Protein AF-A0A497NXH1-F1 (afdb_monomer_lite)

Secondary structure (DSSP, 8-state):
----S-SHHHHHHHHHHHHHHHHH-HHHHHH--HHHHHHHHHHH-HHHHTT---HHHHHHHHHHHHHHTT----HHHHHHHHHH--

Sequence (86 aa):
RQQGQGGGHITAMRQLLAKIEAEHGREVIRQLRPSGFRLIFQAVHPDLMRKVGNNHEFACQLNHYKANNGYRYDKVNKVWIDERAK

Radius of gyration: 12.98 Å; chains: 1; bounding box: 32×28×32 Å

Structure (mmCIF, N/CA/C/O backbone):
data_AF-A0A497NXH1-F1
#
_entry.id   AF-A0A497NXH1-F1
#
loop_
_atom_site.group_PDB
_atom_site.id
_atom_site.type_symbol
_atom_site.label_atom_id
_atom_site.label_alt_id
_atom_site.label_comp_id
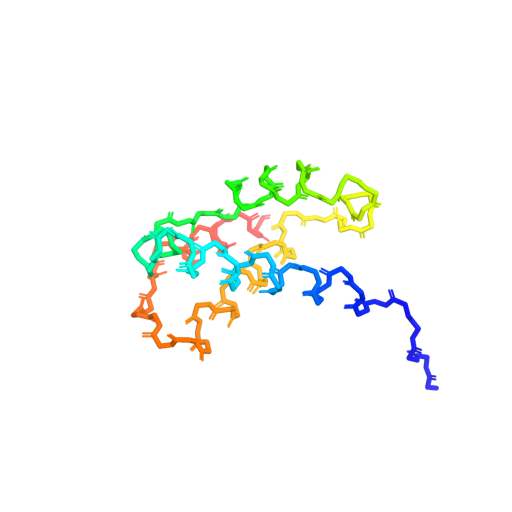_atom_site.label_asym_id
_atom_site.label_entity_id
_atom_site.label_seq_id
_atom_site.pdbx_PDB_ins_code
_atom_site.Cartn_x
_atom_site.Cartn_y
_atom_site.Cartn_z
_atom_site.occupancy
_atom_site.B_iso_or_equiv
_atom_site.auth_seq_id
_atom_site.auth_comp_id
_atom_site.auth_asym_id
_atom_site.auth_atom_id
_atom_site.pdbx_PDB_model_num
ATOM 1 N N . ARG A 1 1 ? 21.059 16.030 -15.160 1.00 37.47 1 ARG A N 1
ATOM 2 C CA . ARG A 1 1 ? 19.919 15.979 -14.213 1.00 37.47 1 ARG A CA 1
ATOM 3 C C . ARG A 1 1 ? 18.775 15.224 -14.884 1.00 37.47 1 ARG A C 1
ATOM 5 O O . ARG A 1 1 ? 17.959 15.847 -15.542 1.00 37.47 1 ARG A O 1
ATOM 12 N N . GLN A 1 2 ? 18.768 13.890 -14.815 1.00 37.12 2 GLN A N 1
ATOM 13 C CA . GLN A 1 2 ? 17.667 13.090 -15.362 1.00 37.12 2 GLN A CA 1
ATOM 14 C C . GLN A 1 2 ? 16.634 12.877 -14.258 1.00 37.12 2 GLN A C 1
ATOM 16 O O . GLN A 1 2 ? 16.740 11.971 -13.440 1.00 37.12 2 GLN A O 1
ATOM 21 N N . GLN A 1 3 ? 15.676 13.796 -14.200 1.00 41.88 3 GLN A N 1
ATOM 22 C CA . GLN A 1 3 ? 14.464 13.683 -13.405 1.00 41.88 3 GLN A CA 1
ATOM 23 C C . GLN A 1 3 ? 13.392 13.190 -14.383 1.00 41.88 3 GLN A C 1
ATOM 25 O O . GLN A 1 3 ? 12.756 13.982 -15.067 1.00 41.88 3 GLN A O 1
ATOM 30 N N . GLY A 1 4 ? 13.299 11.872 -14.568 1.00 41.44 4 GLY A N 1
ATOM 31 C CA . GLY A 1 4 ? 12.473 11.272 -15.613 1.00 41.44 4 GLY A CA 1
ATOM 32 C C . GLY A 1 4 ? 11.733 10.042 -15.106 1.00 41.44 4 GLY A C 1
ATOM 33 O O . GLY A 1 4 ? 12.336 9.018 -14.822 1.00 41.44 4 GLY A O 1
ATOM 34 N N . GLN A 1 5 ? 10.408 10.150 -15.017 1.00 44.44 5 GLN A N 1
ATOM 35 C CA . GLN A 1 5 ? 9.459 9.033 -15.123 1.00 44.44 5 GLN A CA 1
ATOM 36 C C . GLN A 1 5 ? 9.362 7.989 -13.982 1.00 44.44 5 GLN A C 1
ATOM 38 O O . GLN A 1 5 ? 8.466 7.149 -14.023 1.00 44.44 5 GLN A O 1
ATOM 43 N N . GLY A 1 6 ? 10.163 8.081 -12.916 1.00 51.78 6 GLY A N 1
ATOM 44 C CA . GLY A 1 6 ? 10.072 7.176 -11.752 1.00 51.78 6 GLY A CA 1
ATOM 45 C C . GLY A 1 6 ? 9.015 7.525 -10.685 1.00 51.78 6 GLY A C 1
ATOM 46 O O . GLY A 1 6 ? 8.794 6.746 -9.771 1.00 51.78 6 GLY A O 1
ATOM 47 N N . GLY A 1 7 ? 8.352 8.686 -10.754 1.00 63.88 7 GLY A N 1
ATOM 48 C CA . GLY A 1 7 ? 7.502 9.175 -9.648 1.00 63.88 7 GLY A CA 1
ATOM 49 C C . GLY A 1 7 ? 6.040 8.706 -9.654 1.00 63.88 7 GLY A C 1
ATOM 50 O O . GLY A 1 7 ? 5.415 8.622 -8.600 1.00 63.88 7 GLY A O 1
ATOM 51 N N . GLY A 1 8 ? 5.472 8.394 -10.824 1.00 77.12 8 GLY A N 1
ATOM 52 C CA . GLY A 1 8 ? 4.021 8.195 -10.966 1.00 77.12 8 GLY A CA 1
ATOM 53 C C . GLY A 1 8 ? 3.475 6.964 -10.234 1.00 77.12 8 GLY A C 1
ATOM 54 O O . GLY A 1 8 ? 2.427 7.036 -9.597 1.00 77.12 8 GLY A O 1
ATOM 55 N N . HIS A 1 9 ? 4.204 5.845 -10.270 1.00 81.62 9 HIS A N 1
ATOM 56 C CA . HIS A 1 9 ? 3.791 4.621 -9.577 1.00 81.62 9 HIS A CA 1
ATOM 57 C C . HIS A 1 9 ? 3.937 4.750 -8.054 1.00 81.62 9 HIS A C 1
ATOM 59 O O . HIS A 1 9 ? 3.086 4.257 -7.319 1.00 81.62 9 HIS A O 1
ATOM 65 N N . ILE A 1 10 ? 4.955 5.480 -7.579 1.00 85.88 10 ILE A N 1
ATOM 66 C CA . ILE A 1 10 ? 5.146 5.784 -6.154 1.00 85.88 10 ILE A CA 1
ATOM 67 C C . ILE A 1 10 ? 3.961 6.597 -5.626 1.00 85.88 10 ILE A C 1
ATOM 69 O O . ILE A 1 10 ? 3.406 6.277 -4.575 1.00 85.88 10 ILE A O 1
ATOM 73 N N . THR A 1 11 ? 3.545 7.627 -6.367 1.00 87.81 11 THR A N 1
ATOM 74 C CA . THR A 1 11 ? 2.375 8.437 -6.010 1.00 87.81 11 THR A CA 1
ATOM 75 C C . THR A 1 11 ? 1.107 7.588 -5.959 1.00 87.81 11 THR A C 1
ATOM 77 O O . THR A 1 11 ? 0.385 7.652 -4.965 1.00 87.81 11 THR A O 1
ATOM 80 N N . ALA A 1 12 ? 0.875 6.732 -6.960 1.00 89.00 12 ALA A N 1
ATOM 81 C CA . ALA A 1 12 ? -0.276 5.829 -6.989 1.00 89.00 12 ALA A CA 1
ATOM 82 C C . ALA A 1 12 ? -0.290 4.855 -5.793 1.00 89.00 12 ALA A C 1
ATOM 84 O O . ALA A 1 12 ? -1.325 4.673 -5.156 1.00 89.00 12 ALA A O 1
ATOM 85 N N . MET A 1 13 ? 0.865 4.288 -5.416 1.00 91.06 13 MET A N 1
ATOM 86 C CA . MET A 1 13 ? 0.970 3.416 -4.239 1.00 91.06 13 MET A CA 1
ATOM 87 C C . MET A 1 13 ? 0.565 4.137 -2.951 1.00 91.06 13 MET A C 1
ATOM 89 O O . MET A 1 13 ? -0.190 3.593 -2.147 1.00 9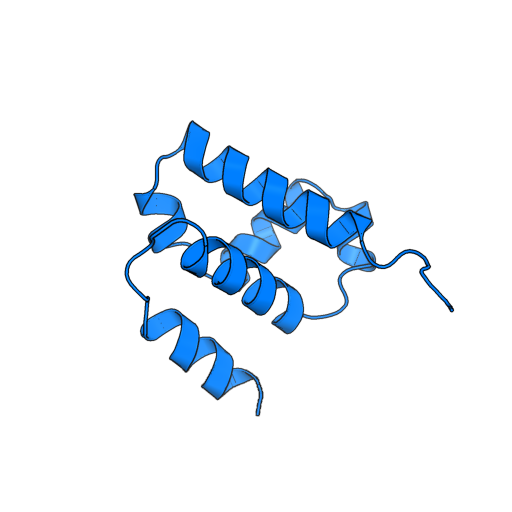1.06 13 MET A O 1
ATOM 93 N N . ARG A 1 14 ? 1.053 5.367 -2.751 1.00 89.12 14 ARG A N 1
ATOM 94 C CA . ARG A 1 14 ? 0.737 6.166 -1.556 1.00 89.12 14 ARG A CA 1
ATOM 95 C C . ARG A 1 14 ? -0.734 6.568 -1.512 1.00 89.12 14 ARG A C 1
ATOM 97 O O . ARG A 1 14 ? -1.340 6.496 -0.449 1.00 89.12 14 ARG A O 1
ATOM 104 N N . GLN A 1 15 ? -1.305 6.950 -2.654 1.00 91.19 15 GLN A N 1
ATOM 105 C CA . GLN A 1 15 ? -2.727 7.283 -2.766 1.00 91.19 15 GLN A CA 1
ATOM 106 C C . GLN A 1 15 ? -3.617 6.074 -2.466 1.00 91.19 15 GLN A C 1
ATOM 108 O O . GLN A 1 15 ? -4.593 6.207 -1.733 1.00 91.19 15 GLN A O 1
ATOM 113 N N . LEU A 1 16 ? -3.255 4.889 -2.965 1.00 92.75 16 LEU A N 1
ATOM 114 C CA . LEU A 1 16 ? -3.981 3.656 -2.672 1.00 92.75 16 LEU A CA 1
ATOM 115 C C . LEU A 1 16 ? -3.940 3.310 -1.176 1.00 92.75 16 LEU A C 1
ATOM 117 O O . LEU A 1 16 ? -4.969 2.962 -0.607 1.00 92.75 16 LEU A O 1
ATOM 121 N N . LEU A 1 17 ? -2.784 3.449 -0.519 1.00 91.56 17 LEU A N 1
ATOM 122 C CA . LEU A 1 17 ? -2.667 3.229 0.928 1.00 91.56 17 LEU A CA 1
ATOM 123 C C . LEU A 1 17 ? -3.514 4.220 1.735 1.00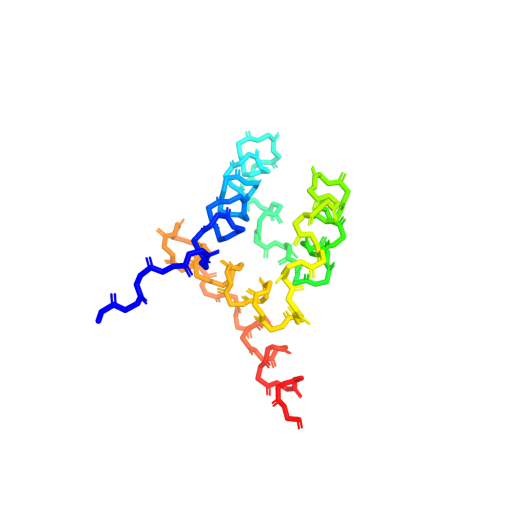 91.56 17 LEU A C 1
ATOM 125 O O . LEU A 1 17 ? -4.216 3.802 2.651 1.00 91.56 17 LEU A O 1
ATOM 129 N N . ALA A 1 18 ? -3.506 5.501 1.356 1.00 90.94 18 ALA A N 1
ATOM 130 C CA . ALA A 1 18 ? -4.349 6.517 1.983 1.00 90.94 18 ALA A CA 1
ATOM 131 C C . ALA A 1 18 ? -5.845 6.217 1.812 1.00 90.94 18 ALA A C 1
ATOM 133 O O . ALA A 1 18 ? -6.616 6.366 2.757 1.00 90.94 18 ALA A O 1
ATOM 134 N N . LYS A 1 19 ? -6.250 5.734 0.631 1.00 92.88 19 LYS A N 1
ATOM 135 C CA . LYS A 1 19 ? -7.629 5.313 0.371 1.00 92.88 19 LYS A CA 1
ATOM 136 C C . LYS A 1 19 ? -8.034 4.120 1.243 1.00 92.88 19 LYS A C 1
ATOM 138 O O . LYS A 1 19 ? -9.070 4.177 1.892 1.00 92.88 19 LYS A O 1
ATOM 143 N N . ILE A 1 20 ? -7.200 3.078 1.309 1.00 90.50 20 ILE A N 1
ATOM 144 C CA . ILE A 1 20 ? -7.450 1.895 2.152 1.00 90.50 20 ILE A CA 1
ATOM 145 C C . ILE A 1 20 ? -7.562 2.295 3.631 1.00 90.50 20 ILE A C 1
ATOM 147 O O . ILE A 1 20 ? -8.443 1.796 4.328 1.00 90.50 20 ILE A O 1
ATOM 151 N N . GLU A 1 21 ? -6.703 3.202 4.115 1.00 90.12 21 GLU A N 1
ATOM 152 C CA . GLU A 1 21 ? -6.786 3.727 5.486 1.00 90.12 21 GLU A CA 1
ATOM 153 C C . GLU A 1 21 ? -8.105 4.460 5.738 1.00 90.12 21 GLU A C 1
ATOM 155 O O . GLU A 1 21 ? -8.732 4.245 6.773 1.00 90.12 21 GLU A O 1
ATOM 160 N N . ALA A 1 22 ? -8.525 5.313 4.803 1.00 90.12 22 ALA A N 1
ATOM 161 C CA . ALA A 1 22 ? -9.755 6.083 4.928 1.00 90.12 22 ALA A CA 1
ATOM 162 C C . ALA A 1 22 ? -11.011 5.194 4.904 1.00 90.12 22 ALA A C 1
ATOM 164 O O . ALA A 1 22 ? -11.946 5.447 5.658 1.00 90.12 22 ALA A O 1
ATOM 165 N N . GLU A 1 23 ? -11.031 4.153 4.068 1.00 92.75 23 GLU A N 1
ATOM 166 C CA . GLU A 1 23 ? -12.202 3.283 3.882 1.00 92.75 23 GLU A CA 1
ATOM 167 C C . GLU A 1 23 ? -12.309 2.176 4.936 1.00 92.75 23 GLU A C 1
ATOM 169 O O . GLU A 1 23 ? -13.409 1.834 5.367 1.00 92.75 23 GLU A O 1
ATOM 174 N N . HIS A 1 24 ? -11.180 1.605 5.359 1.00 88.31 24 HIS A N 1
ATOM 175 C CA . HI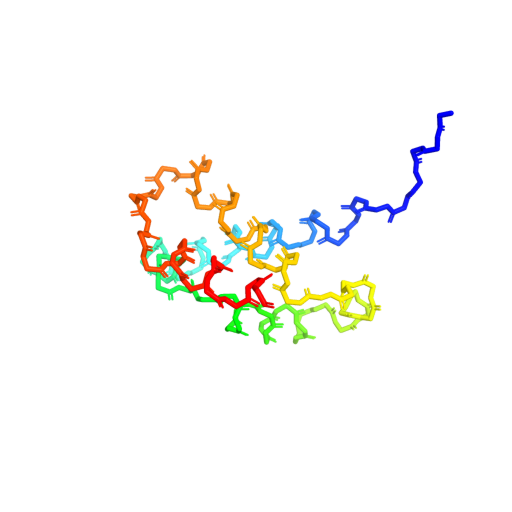S A 1 24 ? -11.162 0.417 6.219 1.00 88.31 24 HIS A CA 1
ATOM 176 C C . HIS A 1 24 ? -10.502 0.648 7.583 1.00 88.31 24 HIS A C 1
ATOM 178 O O . HIS A 1 24 ? -10.466 -0.251 8.426 1.00 88.31 24 HIS A O 1
ATOM 184 N N . GLY A 1 25 ? -9.990 1.854 7.821 1.00 84.56 25 GLY A N 1
ATOM 185 C CA . GLY A 1 25 ? -9.347 2.240 9.065 1.00 84.56 25 GLY A CA 1
ATOM 186 C C . GLY A 1 25 ? -7.879 1.825 9.166 1.00 84.56 25 GLY A C 1
ATOM 187 O O . GLY A 1 25 ? -7.343 0.999 8.421 1.00 84.56 25 GLY A O 1
ATOM 188 N N . ARG A 1 26 ? -7.210 2.398 10.170 1.00 82.50 26 ARG A N 1
ATOM 189 C CA . ARG A 1 26 ? -5.773 2.210 10.427 1.00 82.50 26 ARG A CA 1
ATOM 190 C C . ARG A 1 26 ? -5.368 0.764 10.696 1.00 82.50 26 ARG A C 1
ATOM 192 O O . ARG A 1 26 ? -4.255 0.366 10.359 1.00 82.50 26 ARG A O 1
ATOM 199 N N . GLU A 1 27 ? -6.243 -0.041 11.290 1.00 81.50 27 GLU A N 1
ATOM 200 C CA . GLU A 1 27 ? -5.870 -1.404 11.680 1.00 81.50 27 GLU A CA 1
ATOM 201 C C . GLU A 1 27 ? -5.621 -2.313 10.463 1.00 81.50 27 GLU A C 1
ATOM 203 O O . GLU A 1 27 ? -4.720 -3.156 10.494 1.00 81.50 27 GLU A O 1
ATOM 208 N N . VAL A 1 28 ? -6.310 -2.067 9.341 1.00 83.19 28 VAL A N 1
ATOM 209 C CA . VAL A 1 28 ? -6.053 -2.771 8.075 1.00 83.19 28 VAL A CA 1
ATOM 210 C C . VAL A 1 28 ? -4.668 -2.442 7.530 1.00 83.19 28 VAL A C 1
ATOM 212 O O . VAL A 1 28 ? -3.931 -3.351 7.147 1.00 83.19 28 VAL A O 1
ATOM 215 N N . ILE A 1 29 ? -4.253 -1.171 7.561 1.00 84.94 29 ILE A N 1
ATOM 216 C CA . ILE A 1 29 ? -2.897 -0.790 7.144 1.00 84.94 29 ILE A CA 1
ATOM 217 C C . ILE A 1 29 ? -1.853 -1.445 8.043 1.00 84.94 29 ILE A C 1
ATOM 219 O O . ILE A 1 29 ? -0.838 -1.931 7.537 1.00 84.94 29 ILE A O 1
ATOM 223 N N . ARG A 1 30 ? -2.092 -1.525 9.359 1.00 80.69 30 ARG A N 1
ATOM 224 C CA . ARG A 1 30 ? -1.161 -2.182 10.288 1.00 80.69 30 ARG A CA 1
ATOM 225 C C . ARG A 1 30 ? -0.903 -3.633 9.881 1.00 80.69 30 ARG A C 1
ATOM 227 O O . ARG A 1 30 ? 0.262 -4.019 9.757 1.00 80.69 30 ARG A O 1
ATOM 234 N N . GLN A 1 31 ? -1.965 -4.382 9.591 1.00 81.06 31 GLN A N 1
ATOM 235 C CA . GLN A 1 31 ? -1.906 -5.798 9.218 1.00 81.06 31 GLN A CA 1
ATOM 236 C C . GLN A 1 31 ? -1.461 -6.042 7.768 1.00 81.06 31 GLN A C 1
ATOM 238 O O . GLN A 1 31 ? -0.961 -7.124 7.451 1.00 81.06 31 GLN A O 1
ATOM 243 N N . LEU A 1 32 ? -1.585 -5.043 6.887 1.00 84.69 32 LEU A N 1
ATOM 244 C CA . LEU A 1 32 ? -1.222 -5.170 5.479 1.00 84.69 32 LEU A CA 1
ATOM 245 C C . LEU A 1 32 ? 0.260 -5.545 5.318 1.00 84.69 32 LEU A C 1
ATOM 247 O O . LEU A 1 32 ? 1.154 -4.896 5.877 1.00 84.69 32 LEU A O 1
ATOM 251 N N . ARG A 1 33 ? 0.508 -6.599 4.532 1.00 84.06 33 ARG A N 1
ATOM 252 C CA . ARG A 1 33 ? 1.838 -7.113 4.159 1.00 84.06 33 ARG A CA 1
ATOM 253 C C . ARG A 1 33 ? 2.180 -6.737 2.714 1.00 84.06 33 ARG A C 1
ATOM 255 O O . ARG A 1 33 ? 1.256 -6.539 1.923 1.00 84.06 33 ARG A O 1
ATOM 262 N N . PRO A 1 34 ? 3.470 -6.712 2.320 1.00 84.06 34 PRO A N 1
ATOM 263 C CA . PRO A 1 34 ? 3.867 -6.339 0.960 1.00 84.06 34 PRO A CA 1
ATOM 264 C C . PRO A 1 34 ? 3.215 -7.190 -0.138 1.00 84.06 34 PRO A C 1
ATOM 266 O O . PRO A 1 34 ? 2.814 -6.656 -1.166 1.00 84.06 34 PRO A O 1
ATOM 269 N N . SER A 1 35 ? 3.051 -8.500 0.086 1.00 84.06 35 SER A N 1
ATOM 270 C CA . SER A 1 35 ? 2.377 -9.401 -0.861 1.00 84.06 35 SER A CA 1
ATOM 271 C C . SER A 1 35 ? 0.897 -9.059 -1.046 1.00 84.06 35 SER A C 1
ATOM 273 O O . SER A 1 35 ? 0.427 -8.984 -2.177 1.00 84.06 35 SER A O 1
ATOM 275 N N . GLY A 1 36 ? 0.176 -8.802 0.048 1.00 86.94 36 GLY A N 1
ATOM 276 C CA . GLY A 1 36 ? -1.219 -8.360 -0.000 1.00 86.94 36 GLY A CA 1
ATOM 277 C C . GLY A 1 36 ? -1.354 -7.000 -0.682 1.00 86.94 36 GLY A C 1
ATOM 278 O O . GLY A 1 36 ? -2.191 -6.832 -1.563 1.00 86.94 36 GLY A O 1
ATOM 279 N N . PHE A 1 37 ? -0.469 -6.054 -0.355 1.00 88.94 37 PHE A N 1
ATOM 280 C CA . PHE A 1 37 ? -0.457 -4.742 -0.998 1.00 88.94 37 PHE A CA 1
ATOM 281 C C . PHE A 1 37 ? -0.199 -4.838 -2.505 1.00 88.94 37 PHE A C 1
ATOM 283 O O . PHE A 1 37 ? -0.890 -4.185 -3.281 1.00 88.94 37 PHE A O 1
ATOM 290 N N . ARG A 1 38 ? 0.731 -5.700 -2.933 1.00 90.19 38 ARG A N 1
ATOM 291 C CA . ARG A 1 38 ? 0.986 -5.966 -4.353 1.00 90.19 38 ARG A CA 1
ATOM 292 C C . ARG A 1 38 ? -0.267 -6.463 -5.077 1.00 90.19 38 ARG A C 1
ATOM 294 O O . ARG A 1 38 ? -0.537 -5.988 -6.174 1.00 90.19 38 ARG A O 1
ATOM 301 N N . LEU A 1 39 ? -1.020 -7.396 -4.491 1.00 90.38 39 LEU A N 1
ATOM 302 C CA . LEU A 1 39 ? -2.245 -7.924 -5.108 1.00 90.38 39 LEU A CA 1
ATOM 303 C C . LEU A 1 39 ? -3.303 -6.829 -5.289 1.00 90.38 39 LEU A C 1
ATOM 305 O O . LEU A 1 39 ? -3.879 -6.704 -6.367 1.00 90.38 39 LEU A O 1
ATOM 309 N N . ILE A 1 40 ? -3.507 -5.997 -4.264 1.00 91.31 40 ILE A N 1
ATOM 310 C CA . ILE A 1 40 ? -4.451 -4.874 -4.332 1.00 91.31 40 ILE A CA 1
ATOM 311 C C . ILE A 1 40 ? -3.977 -3.853 -5.374 1.00 91.31 40 ILE A C 1
ATOM 313 O O . ILE A 1 40 ? -4.754 -3.424 -6.222 1.00 91.31 40 ILE A O 1
ATOM 317 N N . PHE A 1 41 ? -2.690 -3.500 -5.368 1.00 91.94 41 PHE A N 1
ATOM 318 C CA . PHE A 1 41 ? -2.128 -2.567 -6.340 1.00 91.94 41 PHE A CA 1
ATOM 319 C C . PHE A 1 41 ? -2.242 -3.091 -7.774 1.00 91.94 41 PHE A C 1
ATOM 321 O O . PHE A 1 41 ? -2.590 -2.328 -8.665 1.00 91.94 41 PHE A O 1
ATOM 328 N N . GLN A 1 42 ? -2.006 -4.384 -8.007 1.00 91.81 42 GLN A N 1
ATOM 329 C CA . GLN A 1 42 ? -2.182 -5.004 -9.320 1.00 91.81 42 GLN A CA 1
ATOM 330 C C . GLN A 1 42 ? -3.639 -4.940 -9.795 1.00 91.81 42 GLN A C 1
ATOM 332 O O . GLN A 1 42 ? -3.874 -4.706 -10.978 1.00 91.81 42 GLN A O 1
ATOM 337 N N . ALA A 1 43 ? -4.604 -5.134 -8.892 1.00 91.50 43 ALA A N 1
ATOM 338 C CA . ALA A 1 43 ? -6.024 -5.052 -9.219 1.00 91.50 43 ALA A CA 1
ATOM 339 C C . ALA A 1 43 ? -6.468 -3.618 -9.559 1.00 91.50 43 ALA A C 1
ATOM 341 O O . ALA A 1 43 ? -7.295 -3.429 -10.446 1.00 91.50 43 ALA A O 1
ATOM 342 N N . VAL A 1 44 ? -5.911 -2.609 -8.880 1.00 90.94 44 VAL A N 1
ATOM 343 C CA . VAL A 1 44 ? -6.293 -1.194 -9.056 1.00 90.94 44 VAL A CA 1
ATOM 344 C C . VAL A 1 44 ? -5.488 -0.496 -10.161 1.00 90.94 44 VAL A C 1
ATOM 346 O O . VAL A 1 44 ? -6.006 0.374 -10.857 1.00 90.94 44 VAL A O 1
ATOM 349 N N . HIS A 1 45 ? -4.223 -0.870 -10.342 1.00 90.44 45 HIS A N 1
ATOM 350 C CA . HIS A 1 45 ? -3.289 -0.255 -11.287 1.00 90.44 45 HIS A CA 1
ATOM 351 C C . HIS A 1 45 ? -2.551 -1.308 -12.141 1.00 90.44 45 HIS A C 1
ATOM 353 O O . HIS A 1 45 ? -1.316 -1.393 -12.091 1.00 90.44 45 HIS A O 1
ATOM 359 N N . PRO A 1 46 ? -3.267 -2.098 -12.965 1.00 88.38 46 PRO A N 1
ATOM 360 C CA . PRO A 1 46 ? -2.665 -3.176 -13.755 1.00 88.38 46 PRO A CA 1
ATOM 361 C C . PRO A 1 46 ? -1.576 -2.679 -14.722 1.00 88.38 46 PRO A C 1
ATOM 363 O O . PRO A 1 46 ? -0.544 -3.333 -14.879 1.00 88.38 46 PRO A O 1
ATOM 366 N N . ASP A 1 47 ? -1.739 -1.490 -15.307 1.00 89.12 47 ASP A N 1
ATOM 367 C CA . ASP A 1 47 ? -0.752 -0.898 -16.222 1.00 89.12 47 ASP A CA 1
ATOM 368 C C . ASP A 1 47 ? 0.533 -0.458 -15.516 1.00 89.12 47 ASP A C 1
ATOM 370 O O . ASP A 1 47 ? 1.626 -0.504 -16.090 1.00 89.12 47 ASP A O 1
ATOM 374 N N . LEU A 1 48 ? 0.419 -0.031 -14.255 1.00 87.44 48 LEU A N 1
ATOM 375 C CA . LEU A 1 48 ? 1.571 0.363 -13.447 1.00 87.44 48 LEU A CA 1
ATOM 376 C C . LEU A 1 48 ? 2.278 -0.850 -12.849 1.00 87.44 48 LEU A C 1
ATOM 378 O O . LEU A 1 48 ? 3.474 -0.765 -12.587 1.00 87.44 48 LEU A O 1
ATOM 382 N N . MET A 1 49 ? 1.595 -1.988 -12.701 1.00 87.06 49 MET A N 1
ATOM 383 C CA . MET A 1 49 ? 2.202 -3.227 -12.208 1.00 87.06 49 MET A CA 1
ATOM 384 C C . MET A 1 49 ? 3.386 -3.677 -13.072 1.00 87.06 49 MET A C 1
ATOM 386 O O . MET A 1 49 ? 4.377 -4.166 -12.546 1.00 87.06 49 MET A O 1
ATOM 390 N N . ARG A 1 50 ? 3.327 -3.459 -14.393 1.00 82.25 50 ARG A N 1
ATOM 391 C CA . ARG A 1 50 ? 4.443 -3.764 -15.308 1.00 82.25 50 ARG A CA 1
ATOM 392 C C . ARG A 1 50 ? 5.645 -2.830 -15.135 1.00 82.25 50 ARG A C 1
ATOM 394 O O . ARG A 1 50 ? 6.734 -3.158 -15.588 1.00 82.25 50 ARG A O 1
ATOM 401 N N . LYS A 1 51 ? 5.436 -1.662 -14.519 1.00 83.50 51 LYS A N 1
ATOM 402 C CA . LYS A 1 51 ? 6.469 -0.645 -14.274 1.00 83.50 51 LYS A CA 1
ATOM 403 C C . LYS A 1 51 ? 7.127 -0.813 -12.908 1.00 83.50 51 LYS A C 1
ATOM 405 O O . LYS A 1 51 ? 8.295 -0.478 -12.763 1.00 83.50 51 LYS A O 1
ATOM 410 N N . VAL A 1 52 ? 6.385 -1.324 -11.925 1.00 79.38 52 VAL A N 1
ATOM 411 C CA . VAL A 1 52 ? 6.916 -1.660 -10.600 1.00 79.38 52 VAL A CA 1
ATOM 412 C C . VAL A 1 52 ? 7.591 -3.025 -10.694 1.00 79.38 52 VAL A C 1
ATOM 414 O O . VAL A 1 52 ? 6.931 -4.063 -10.723 1.00 79.38 52 VAL A O 1
ATOM 417 N N . GLY A 1 53 ? 8.917 -3.021 -10.800 1.00 67.69 53 GLY A N 1
ATOM 418 C CA . GLY A 1 53 ? 9.676 -4.191 -11.240 1.00 67.69 53 GLY A CA 1
ATOM 419 C C . GLY A 1 53 ? 9.893 -5.267 -10.177 1.00 67.69 53 GLY A C 1
ATOM 420 O O . GLY A 1 53 ? 10.246 -6.392 -10.527 1.00 67.69 53 GLY A O 1
ATOM 421 N N . ASN A 1 54 ? 9.713 -4.973 -8.884 1.00 78.88 54 ASN A N 1
ATOM 422 C CA . ASN A 1 54 ? 10.048 -5.934 -7.832 1.00 78.88 54 ASN A CA 1
ATOM 423 C C . ASN A 1 54 ? 9.179 -5.817 -6.562 1.00 78.88 54 ASN A C 1
ATOM 425 O O . ASN A 1 54 ? 8.603 -4.781 -6.237 1.00 78.88 54 ASN A O 1
ATOM 429 N N . ASN A 1 55 ? 9.109 -6.917 -5.803 1.00 79.19 55 ASN A N 1
ATOM 430 C CA . ASN A 1 55 ? 8.435 -6.968 -4.496 1.00 79.19 55 ASN A CA 1
ATOM 431 C C . ASN A 1 55 ? 9.072 -6.030 -3.455 1.00 79.19 55 ASN A C 1
ATOM 433 O O . ASN A 1 55 ? 8.416 -5.655 -2.483 1.00 79.19 55 ASN A O 1
ATOM 437 N N . HIS A 1 56 ? 10.343 -5.680 -3.647 1.00 81.69 56 HIS A N 1
ATOM 438 C CA . HIS A 1 56 ? 11.099 -4.829 -2.740 1.00 81.69 56 HIS A CA 1
ATOM 439 C C . HIS A 1 56 ? 10.564 -3.387 -2.740 1.00 81.69 56 HIS A C 1
ATOM 441 O O . HIS A 1 56 ? 10.395 -2.801 -1.676 1.00 81.69 56 HIS A O 1
ATOM 447 N N . GLU A 1 57 ? 10.182 -2.835 -3.891 1.00 84.44 57 GLU A N 1
ATOM 448 C CA . GLU A 1 57 ? 9.574 -1.505 -3.997 1.00 84.44 57 GLU A CA 1
ATOM 449 C C . GLU A 1 57 ? 8.236 -1.427 -3.260 1.00 84.44 57 GLU A C 1
ATOM 451 O O . GLU A 1 57 ? 8.014 -0.487 -2.496 1.00 84.44 57 GLU A O 1
ATOM 456 N N . PHE A 1 58 ? 7.375 -2.440 -3.408 1.00 86.94 58 PHE A N 1
ATOM 457 C CA . PHE A 1 58 ? 6.118 -2.523 -2.657 1.00 86.94 58 PHE A CA 1
ATOM 458 C C . PHE A 1 58 ? 6.360 -2.526 -1.148 1.00 86.94 58 PHE A C 1
ATOM 460 O O . PHE A 1 58 ? 5.687 -1.814 -0.401 1.00 86.94 58 PHE A O 1
ATOM 467 N N . ALA A 1 59 ? 7.339 -3.312 -0.698 1.00 83.19 59 ALA A N 1
ATOM 468 C CA . ALA A 1 59 ? 7.740 -3.364 0.698 1.00 83.19 59 ALA A CA 1
ATOM 469 C C . ALA A 1 59 ? 8.262 -2.011 1.207 1.00 83.19 59 ALA A C 1
ATOM 471 O O . ALA A 1 59 ? 7.824 -1.540 2.259 1.00 83.19 59 ALA A O 1
ATOM 472 N N . CYS A 1 60 ? 9.144 -1.363 0.446 1.00 83.38 60 CYS A N 1
ATOM 473 C CA . CYS A 1 60 ? 9.708 -0.062 0.785 1.00 83.38 60 CYS A CA 1
ATOM 474 C C . CYS A 1 60 ? 8.635 1.027 0.868 1.00 83.38 60 CYS A C 1
ATOM 476 O O . CYS A 1 60 ? 8.612 1.773 1.847 1.00 83.38 60 CYS A O 1
ATOM 478 N N . GLN A 1 61 ? 7.707 1.099 -0.093 1.00 86.31 61 GLN A N 1
ATOM 479 C CA . GLN A 1 61 ? 6.633 2.099 -0.064 1.00 86.31 61 GLN A CA 1
ATOM 480 C C . GLN A 1 61 ? 5.633 1.849 1.068 1.00 86.31 61 GLN A C 1
ATOM 482 O O . GLN A 1 61 ? 5.247 2.798 1.752 1.00 86.31 61 GLN A O 1
ATOM 487 N N . LEU A 1 62 ? 5.265 0.591 1.328 1.00 87.12 62 LEU A N 1
ATOM 488 C CA . LEU A 1 62 ? 4.392 0.239 2.449 1.00 87.12 62 LEU A CA 1
ATOM 489 C C . LEU A 1 62 ? 5.032 0.606 3.796 1.00 87.12 62 LEU A C 1
ATOM 491 O O . LEU A 1 62 ? 4.377 1.190 4.659 1.00 87.12 62 LEU A O 1
ATOM 495 N N . ASN A 1 63 ? 6.320 0.307 3.975 1.00 84.38 63 ASN A N 1
ATOM 496 C CA . ASN A 1 63 ? 7.041 0.649 5.197 1.00 84.38 63 ASN A CA 1
ATOM 497 C C . ASN A 1 63 ? 7.211 2.168 5.357 1.00 84.38 63 ASN A C 1
ATOM 499 O O . ASN A 1 63 ? 6.980 2.707 6.438 1.00 84.38 63 ASN A O 1
ATOM 503 N N . HIS A 1 64 ? 7.546 2.871 4.272 1.00 85.88 64 HIS A N 1
ATOM 504 C CA . HIS A 1 64 ? 7.638 4.330 4.258 1.00 85.88 64 HIS A CA 1
ATOM 505 C C . HIS A 1 64 ? 6.300 4.981 4.633 1.00 85.88 64 HIS A C 1
ATOM 507 O O . HIS A 1 64 ? 6.272 5.930 5.415 1.00 85.88 64 HIS A O 1
ATOM 513 N N 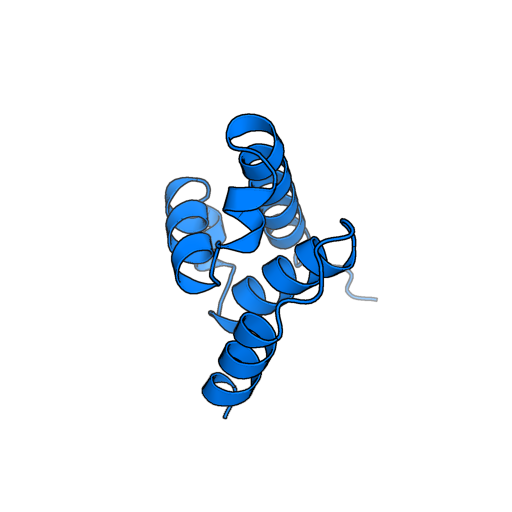. TYR A 1 65 ? 5.182 4.475 4.108 1.00 87.62 65 TYR A N 1
ATOM 514 C CA . TYR A 1 65 ? 3.852 4.959 4.474 1.00 87.62 65 T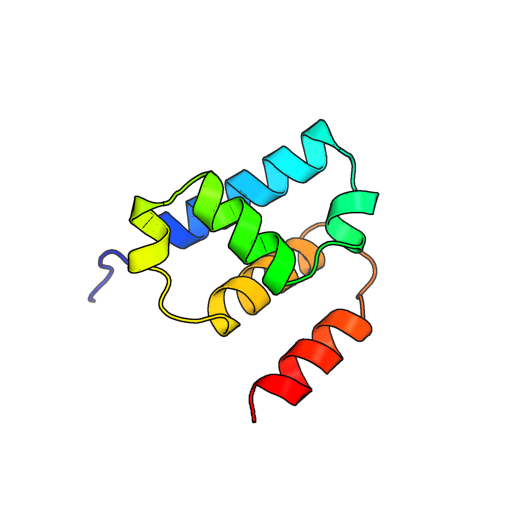YR A CA 1
ATOM 515 C C . TYR A 1 65 ? 3.576 4.772 5.970 1.00 87.62 65 TYR A C 1
ATOM 517 O O . TYR A 1 65 ? 3.176 5.723 6.640 1.00 87.62 65 TYR A O 1
ATOM 525 N N . LYS A 1 66 ? 3.850 3.579 6.515 1.00 85.06 66 LYS A N 1
ATOM 526 C CA . LYS A 1 66 ? 3.651 3.283 7.942 1.00 85.06 66 LYS A CA 1
ATOM 527 C C . LYS A 1 66 ? 4.493 4.194 8.845 1.00 85.06 66 LYS A C 1
ATOM 529 O O . LYS A 1 66 ? 3.968 4.772 9.792 1.00 85.06 66 LYS A O 1
ATOM 534 N N . ALA A 1 67 ? 5.773 4.374 8.521 1.00 83.50 67 ALA A N 1
ATOM 535 C CA . ALA A 1 67 ? 6.685 5.206 9.305 1.00 83.50 67 ALA A CA 1
ATOM 536 C C . ALA A 1 67 ? 6.239 6.679 9.383 1.00 83.50 67 ALA A C 1
ATOM 538 O O . ALA A 1 67 ? 6.346 7.292 10.440 1.00 83.50 67 ALA A O 1
ATOM 539 N N . ASN A 1 68 ? 5.700 7.232 8.291 1.00 84.94 68 ASN A N 1
ATOM 540 C CA . ASN A 1 68 ? 5.296 8.642 8.229 1.00 84.94 68 ASN A CA 1
ATOM 541 C C . ASN A 1 68 ? 3.886 8.926 8.766 1.00 84.94 68 ASN A C 1
ATOM 543 O O . ASN A 1 68 ? 3.537 10.084 8.962 1.00 84.94 68 ASN A O 1
ATOM 547 N N . ASN A 1 69 ? 3.077 7.896 9.018 1.00 83.25 69 ASN A N 1
ATOM 548 C CA . ASN A 1 69 ? 1.693 8.047 9.481 1.00 83.25 69 ASN A CA 1
ATOM 549 C C . ASN A 1 69 ? 1.495 7.573 10.933 1.00 83.25 69 ASN A C 1
ATOM 551 O O . ASN A 1 69 ? 0.386 7.238 11.345 1.00 83.25 69 ASN A O 1
ATOM 555 N N . GLY A 1 70 ? 2.574 7.536 11.724 1.00 75.75 70 GLY A N 1
ATOM 556 C CA . GLY A 1 70 ? 2.505 7.260 13.163 1.00 75.75 70 GLY A CA 1
ATOM 557 C C . GLY A 1 70 ? 2.110 5.824 13.518 1.00 75.75 70 GLY A C 1
ATOM 558 O O . GLY A 1 70 ? 1.735 5.551 14.659 1.00 75.75 70 GLY A O 1
ATOM 559 N N . TYR A 1 71 ? 2.198 4.891 12.567 1.00 75.19 71 TYR A N 1
ATOM 560 C CA . TYR A 1 71 ? 2.002 3.478 12.860 1.00 75.19 71 TYR A CA 1
ATOM 561 C C . TYR A 1 71 ? 3.133 3.009 13.781 1.00 75.19 71 TYR A C 1
ATOM 563 O O . TYR A 1 71 ? 4.312 3.185 13.462 1.00 75.19 71 TYR A O 1
ATOM 571 N N . ARG A 1 72 ? 2.789 2.400 14.929 1.00 63.38 72 ARG A N 1
ATOM 572 C CA . ARG A 1 72 ? 3.788 1.755 15.796 1.00 63.38 72 ARG A CA 1
ATOM 573 C C . ARG A 1 72 ? 4.611 0.791 14.944 1.00 63.38 72 ARG A C 1
ATOM 575 O O . ARG A 1 72 ? 4.048 -0.035 14.230 1.00 63.38 72 ARG A O 1
ATOM 582 N N . TYR A 1 73 ? 5.932 0.941 15.020 1.00 53.53 73 TYR A N 1
ATOM 583 C CA . TYR A 1 73 ? 6.894 0.218 14.197 1.00 53.53 73 TYR A CA 1
ATOM 584 C C . TYR A 1 73 ? 6.632 -1.291 14.227 1.00 53.53 73 TYR A C 1
ATOM 586 O O . TYR A 1 73 ? 6.840 -1.956 15.244 1.00 53.53 73 TYR A O 1
ATOM 594 N N . ASP A 1 74 ? 6.172 -1.831 13.102 1.00 61.25 74 ASP A N 1
ATOM 595 C CA . ASP A 1 74 ? 5.857 -3.245 12.978 1.00 61.25 74 ASP A CA 1
ATOM 596 C C . ASP A 1 74 ? 7.150 -4.014 12.675 1.00 61.25 74 ASP A C 1
ATOM 598 O O . ASP A 1 74 ? 7.542 -4.191 11.519 1.00 61.25 74 ASP A O 1
ATOM 602 N N . LYS A 1 75 ? 7.856 -4.437 13.738 1.00 58.03 75 LYS A N 1
ATOM 603 C CA . LYS A 1 75 ? 9.109 -5.215 13.637 1.00 58.03 75 LYS A CA 1
ATOM 604 C C . LYS A 1 75 ? 8.962 -6.432 12.712 1.00 58.03 75 LYS A C 1
ATOM 606 O O . LYS A 1 75 ? 9.931 -6.812 12.066 1.00 58.03 75 LYS A O 1
ATOM 611 N N . VAL A 1 76 ? 7.759 -6.997 12.605 1.00 61.72 76 VAL A N 1
ATOM 612 C CA . VAL A 1 76 ? 7.451 -8.157 11.759 1.00 61.72 76 VAL A CA 1
ATOM 613 C C . VAL A 1 76 ? 7.584 -7.832 10.267 1.00 61.72 76 VAL A C 1
ATOM 615 O O . VAL A 1 76 ? 8.125 -8.641 9.515 1.00 61.72 76 VAL A O 1
ATOM 618 N N . ASN A 1 77 ? 7.145 -6.651 9.820 1.00 60.50 77 ASN A N 1
ATOM 619 C CA . ASN A 1 77 ? 7.368 -6.221 8.439 1.00 60.50 77 ASN A CA 1
ATOM 620 C C . ASN A 1 77 ? 8.846 -5.951 8.154 1.00 60.50 77 ASN A C 1
ATOM 622 O O . ASN A 1 77 ? 9.319 -6.354 7.098 1.00 60.50 77 ASN A O 1
ATOM 626 N N . LYS A 1 78 ? 9.589 -5.342 9.088 1.00 61.19 78 LYS A N 1
ATOM 627 C CA . LYS A 1 78 ? 11.035 -5.120 8.917 1.00 61.19 78 LYS A CA 1
ATOM 628 C C . LYS A 1 78 ? 11.795 -6.444 8.763 1.00 61.19 78 LYS A C 1
ATOM 630 O O . LYS A 1 78 ? 12.505 -6.611 7.783 1.00 61.19 78 LYS A O 1
ATOM 635 N N . VAL A 1 79 ? 11.568 -7.401 9.668 1.00 63.59 79 VAL A N 1
ATOM 636 C CA . VAL A 1 79 ? 12.194 -8.736 9.619 1.00 63.59 79 VAL A CA 1
ATOM 637 C C . VAL A 1 79 ? 11.859 -9.453 8.312 1.00 63.59 79 VAL A C 1
ATOM 639 O O . VAL A 1 79 ? 12.748 -9.955 7.642 1.00 63.59 79 VAL A O 1
ATOM 642 N N . TRP A 1 80 ? 10.598 -9.419 7.878 1.00 62.66 80 TRP A N 1
ATOM 643 C CA . TRP A 1 80 ? 10.199 -10.051 6.618 1.00 62.66 80 TRP A CA 1
ATOM 644 C C . TRP A 1 80 ? 10.844 -9.414 5.379 1.00 62.66 80 TRP A C 1
ATOM 646 O O . TRP A 1 80 ? 11.083 -10.108 4.392 1.00 62.66 80 TRP A O 1
ATOM 656 N N . ILE A 1 81 ? 11.105 -8.103 5.413 1.00 62.34 81 ILE A N 1
ATOM 657 C CA . ILE A 1 81 ? 11.815 -7.383 4.348 1.00 62.34 81 ILE A CA 1
ATOM 658 C C . ILE A 1 81 ? 13.308 -7.737 4.368 1.00 62.34 81 ILE A C 1
ATOM 660 O O . ILE A 1 81 ? 13.853 -8.058 3.317 1.00 62.34 81 ILE A O 1
ATOM 664 N N . ASP A 1 82 ? 13.941 -7.732 5.544 1.00 62.69 82 ASP A N 1
ATOM 665 C CA . ASP A 1 82 ? 15.365 -8.051 5.725 1.00 62.69 82 ASP A CA 1
ATOM 666 C C . ASP A 1 82 ? 15.692 -9.524 5.394 1.00 62.69 82 ASP A C 1
ATOM 668 O O . ASP A 1 82 ? 16.743 -9.811 4.822 1.00 62.69 82 ASP A O 1
ATOM 672 N N . GLU A 1 83 ? 14.801 -10.472 5.704 1.00 61.22 83 GLU A N 1
ATOM 673 C CA . GLU A 1 83 ? 15.021 -11.906 5.449 1.00 61.22 83 GLU A CA 1
ATOM 674 C C . GLU A 1 83 ? 14.841 -12.314 3.980 1.00 61.22 83 GLU A C 1
ATOM 676 O O . GLU A 1 83 ? 15.473 -13.269 3.539 1.00 61.22 83 GLU A O 1
ATOM 681 N N . ARG A 1 84 ? 13.998 -11.609 3.209 1.00 56.38 84 ARG A N 1
ATOM 682 C CA . ARG A 1 84 ? 13.740 -11.901 1.780 1.00 56.38 84 ARG A CA 1
ATOM 683 C C . ARG A 1 84 ? 14.520 -11.022 0.798 1.00 56.38 84 ARG A C 1
ATOM 685 O O . ARG A 1 84 ? 14.358 -11.187 -0.408 1.00 56.38 84 ARG A O 1
ATOM 692 N N . ALA A 1 85 ? 15.302 -10.066 1.297 1.00 53.72 85 ALA A N 1
ATOM 693 C CA . ALA A 1 85 ? 16.209 -9.243 0.495 1.00 53.72 85 ALA A CA 1
ATOM 694 C C . ALA A 1 85 ? 17.620 -9.855 0.345 1.00 53.72 85 ALA A C 1
ATOM 696 O O . ALA A 1 85 ? 18.460 -9.249 -0.320 1.00 53.72 85 ALA A O 1
ATOM 697 N N . LYS A 1 86 ? 17.875 -11.017 0.964 1.00 46.59 86 LYS A N 1
ATOM 698 C CA . LYS A 1 86 ? 19.049 -11.874 0.732 1.00 46.59 86 LYS A CA 1
ATOM 699 C C . LYS A 1 86 ? 18.759 -12.879 -0.376 1.00 46.59 86 LYS A C 1
ATOM 701 O O . LYS A 1 86 ? 19.712 -13.185 -1.120 1.00 46.59 86 LYS A O 1
#

pLDDT: mean 77.92, std 14.88, range [37.12, 92.88]

Foldseek 3Di:
DPPDDPVPLLVVLLVVLVVCCVPPNDVCLLPDALVNSLVVCCVVPVVCNVVPDDSLVSLVSSQVSCVVPVNDRDVVSVCVSVVVVD